Protein AF-A0A7I7Q2D5-F1 (afdb_monomer_lite)

Secondary structure (DSSP, 8-state):
-------SS--EEEEEEETTTTT-EEEEEGGGHHHHHHHHHHHTT---THHHHHHHHHHHT-HHHHHHHHHHHTEEEEEEEE-----S--SS-S------S------

Sequence (107 aa):
MRFTKHMARFETTYRITDRLHDGRSVDVRGDEIATIVTGWLGELGASSPLVEDLARAACLGDWASAYGVGNQLSVEVTLASAAWALPATADRAVAQSPSDWGRRPLV

Radius of gyration: 24.38 Å; chains: 1; bounding box: 30×53×83 Å

Organism: NCBI:txid470076

Structure (mmCIF, N/CA/C/O backbone):
data_AF-A0A7I7Q2D5-F1
#
_entry.id   AF-A0A7I7Q2D5-F1
#
loop_
_atom_site.group_PDB
_atom_site.id
_atom_site.type_symbol
_atom_site.label_atom_id
_atom_site.label_alt_id
_atom_site.label_comp_id
_atom_site.label_asym_id
_atom_site.label_entity_id
_atom_site.label_seq_id
_atom_site.pdbx_PDB_ins_code
_atom_site.Cartn_x
_atom_site.Cartn_y
_atom_site.Cartn_z
_atom_site.occupancy
_atom_site.B_iso_or_equiv
_atom_site.auth_seq_id
_atom_site.auth_comp_id
_atom_site.auth_asym_id
_atom_site.auth_atom_id
_atom_site.pdbx_PDB_model_num
ATOM 1 N N . MET A 1 1 ? -10.232 19.770 -15.833 1.00 33.62 1 MET A N 1
ATOM 2 C CA . MET A 1 1 ? -8.783 19.474 -15.808 1.00 33.62 1 MET A CA 1
ATOM 3 C C . MET A 1 1 ? -8.603 18.031 -16.253 1.00 33.62 1 MET A C 1
ATOM 5 O O . MET A 1 1 ? -9.192 17.154 -15.641 1.00 33.62 1 MET A O 1
ATOM 9 N N . ARG A 1 2 ? -7.948 17.796 -17.396 1.00 38.91 2 ARG A N 1
ATOM 10 C CA . ARG A 1 2 ? -7.815 16.467 -18.018 1.00 38.91 2 ARG A CA 1
ATOM 11 C C . ARG A 1 2 ? -6.479 15.856 -17.589 1.00 38.91 2 ARG A C 1
ATOM 13 O O . ARG A 1 2 ? -5.440 16.297 -18.067 1.00 38.91 2 ARG A O 1
ATOM 20 N N . PHE A 1 3 ? -6.506 14.869 -16.696 1.00 44.28 3 PHE A N 1
ATOM 21 C CA . PHE A 1 3 ? -5.325 14.109 -16.264 1.00 44.28 3 PHE A CA 1
ATOM 22 C C . PHE A 1 3 ? -4.974 13.006 -17.272 1.00 44.28 3 PHE A C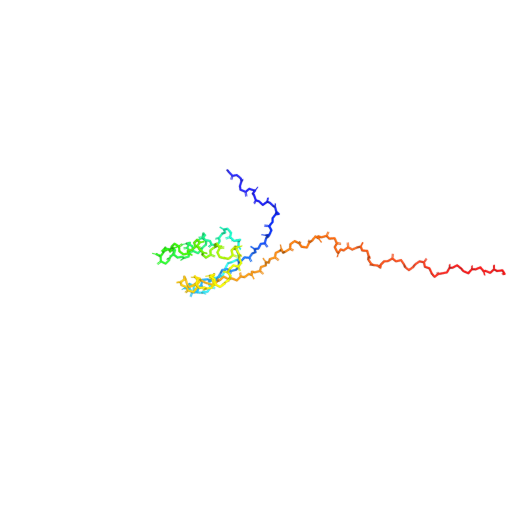 1
ATOM 24 O O . PHE A 1 3 ? -4.822 11.843 -16.926 1.00 44.28 3 PHE A O 1
ATOM 31 N N . THR A 1 4 ? -4.829 13.351 -18.549 1.00 51.22 4 THR A N 1
ATOM 32 C CA . THR A 1 4 ? -4.241 12.434 -19.533 1.00 51.22 4 THR A CA 1
ATOM 33 C C . THR A 1 4 ? -2.734 12.657 -19.558 1.00 51.22 4 THR A C 1
ATOM 35 O O . THR A 1 4 ? -2.189 13.227 -20.499 1.00 51.22 4 THR A O 1
ATOM 38 N N . LYS A 1 5 ? -2.066 12.239 -18.477 1.00 48.38 5 LYS A N 1
ATOM 39 C CA . LYS A 1 5 ? -0.608 12.046 -18.423 1.00 48.38 5 LYS A CA 1
ATOM 40 C C . LYS A 1 5 ? -0.300 10.559 -18.253 1.00 48.38 5 LYS A C 1
ATOM 42 O O . LYS A 1 5 ? 0.465 10.146 -17.397 1.00 48.38 5 LYS A O 1
ATOM 47 N N . HIS A 1 6 ? -0.962 9.734 -19.046 1.00 50.66 6 HIS A N 1
ATOM 48 C CA . HIS A 1 6 ? -0.350 8.499 -19.513 1.00 50.66 6 HIS A CA 1
ATOM 49 C C . HIS A 1 6 ? 0.201 8.888 -20.892 1.00 50.66 6 HIS A C 1
ATOM 51 O O . HIS A 1 6 ? -0.462 9.602 -21.636 1.00 50.66 6 HIS A O 1
ATOM 57 N N . MET A 1 7 ? 1.454 8.622 -21.224 1.00 53.66 7 MET A N 1
ATOM 58 C CA . MET A 1 7 ? 1.819 7.327 -21.771 1.00 53.66 7 MET A CA 1
ATOM 59 C C . MET A 1 7 ? 3.346 7.191 -21.793 1.00 53.66 7 MET A C 1
ATOM 61 O O . MET A 1 7 ? 4.056 8.144 -22.110 1.00 53.66 7 MET A O 1
ATOM 65 N N . ALA A 1 8 ? 3.808 5.973 -21.518 1.00 50.12 8 ALA A N 1
ATOM 66 C CA . ALA A 1 8 ? 5.176 5.480 -21.673 1.00 50.12 8 ALA A CA 1
ATOM 67 C C . ALA A 1 8 ? 6.219 5.991 -20.664 1.00 50.12 8 ALA A C 1
ATOM 69 O O . ALA A 1 8 ? 7.088 6.809 -20.983 1.00 50.12 8 ALA A O 1
ATOM 70 N N . ARG A 1 9 ? 6.196 5.398 -19.464 1.00 52.66 9 ARG A N 1
ATOM 71 C CA . ARG A 1 9 ? 7.376 4.740 -18.872 1.00 52.66 9 ARG A CA 1
ATOM 72 C C . ARG A 1 9 ? 6.954 3.994 -17.595 1.00 52.66 9 ARG A C 1
ATOM 74 O O . ARG A 1 9 ? 6.726 4.626 -16.575 1.00 52.66 9 ARG A O 1
ATOM 81 N N . PHE A 1 10 ? 6.863 2.666 -17.711 1.00 51.09 10 PHE A N 1
ATOM 82 C CA . PHE A 1 10 ? 6.612 1.666 -16.659 1.00 51.09 10 PHE A CA 1
ATOM 83 C C . PHE A 1 10 ? 5.195 1.654 -16.062 1.00 51.09 10 PHE A C 1
ATOM 85 O O . PHE A 1 10 ? 4.924 2.261 -15.031 1.00 51.09 10 PHE A O 1
ATOM 92 N N . GLU A 1 11 ? 4.291 0.904 -16.701 1.00 70.31 11 GLU A N 1
ATOM 93 C CA . GLU A 1 11 ? 3.055 0.425 -16.063 1.00 70.31 11 GLU A CA 1
ATOM 94 C C . GLU A 1 11 ? 3.431 -0.645 -15.036 1.00 70.31 11 GLU A C 1
ATOM 96 O O . GLU A 1 11 ? 3.399 -1.851 -15.294 1.00 70.31 11 GLU A O 1
ATOM 101 N N . THR A 1 12 ? 3.903 -0.175 -13.888 1.00 80.75 12 THR A N 1
ATOM 102 C CA . THR A 1 12 ? 4.112 -1.017 -12.725 1.00 80.75 12 THR A CA 1
ATOM 103 C C . THR A 1 12 ? 2.855 -0.959 -11.874 1.00 80.75 12 THR A C 1
ATOM 105 O O . THR A 1 12 ? 2.550 0.066 -11.262 1.00 80.75 12 THR A O 1
ATOM 108 N N . THR A 1 13 ? 2.120 -2.063 -11.869 1.00 89.75 13 THR A N 1
ATOM 109 C CA . THR A 1 13 ? 0.958 -2.274 -11.015 1.00 89.75 13 THR A CA 1
ATOM 110 C C . THR A 1 13 ? 1.432 -2.886 -9.708 1.00 89.75 13 THR A C 1
ATOM 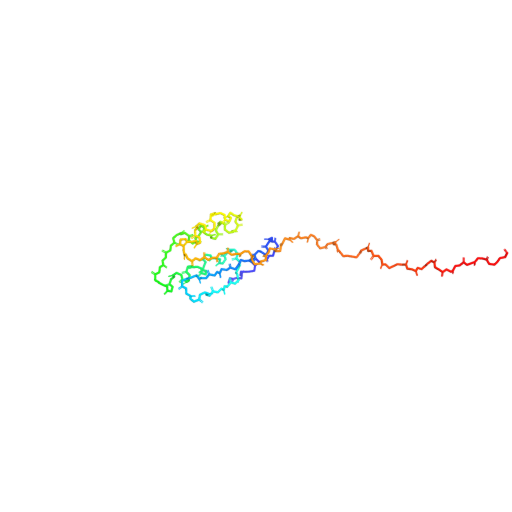112 O O . THR A 1 13 ? 2.169 -3.879 -9.698 1.00 89.75 13 THR A O 1
ATOM 115 N N . TYR A 1 14 ? 0.989 -2.300 -8.606 1.00 89.25 14 TYR A N 1
ATOM 116 C CA . TYR A 1 14 ? 1.248 -2.747 -7.249 1.00 89.25 14 TYR A CA 1
ATOM 117 C C . TYR A 1 14 ? -0.051 -3.269 -6.658 1.00 89.25 14 TYR A C 1
ATOM 119 O O . TYR A 1 14 ? -1.088 -2.624 -6.782 1.00 89.25 14 TYR A O 1
ATOM 127 N N . ARG A 1 15 ? 0.004 -4.416 -5.991 1.00 93.19 15 ARG A N 1
ATOM 128 C CA . ARG A 1 15 ? -1.112 -4.912 -5.196 1.00 93.19 15 ARG A CA 1
ATOM 129 C C . ARG A 1 15 ? -0.895 -4.544 -3.751 1.00 93.19 15 ARG A C 1
ATOM 131 O O . ARG A 1 15 ? 0.116 -4.930 -3.161 1.00 93.19 15 ARG A O 1
ATOM 138 N N . ILE A 1 16 ? -1.851 -3.818 -3.202 1.00 92.75 16 ILE A N 1
ATOM 139 C CA . ILE A 1 16 ? -1.875 -3.438 -1.799 1.00 92.75 16 ILE A CA 1
ATOM 140 C C . ILE A 1 16 ? -2.903 -4.315 -1.103 1.00 92.75 16 ILE A C 1
ATOM 142 O O . ILE A 1 16 ? -4.028 -4.420 -1.585 1.00 92.75 16 ILE A O 1
ATOM 146 N N . THR A 1 17 ? -2.529 -4.910 0.023 1.00 92.62 17 THR A N 1
ATOM 147 C CA . THR A 1 17 ? -3.422 -5.682 0.885 1.00 92.62 17 THR A CA 1
ATOM 148 C C . THR A 1 17 ? -3.468 -5.047 2.268 1.00 92.62 17 THR A C 1
ATOM 150 O O . THR A 1 17 ? -2.439 -4.894 2.928 1.00 92.62 17 THR A O 1
ATOM 153 N N . ASP A 1 18 ? -4.666 -4.680 2.707 1.00 90.31 18 ASP A N 1
ATOM 154 C CA . ASP A 1 18 ? -4.945 -4.204 4.058 1.00 90.31 18 ASP A CA 1
ATOM 155 C C . ASP A 1 18 ? -5.021 -5.402 5.007 1.00 90.31 18 ASP A C 1
ATOM 157 O O . ASP A 1 18 ? -5.880 -6.272 4.852 1.00 90.31 18 ASP A O 1
ATOM 161 N N . ARG A 1 19 ? -4.128 -5.466 5.997 1.00 87.44 19 ARG A N 1
ATOM 162 C CA . ARG A 1 19 ? -4.147 -6.541 6.998 1.00 87.44 19 ARG A CA 1
ATOM 163 C C . ARG A 1 19 ? -4.990 -6.190 8.223 1.00 87.44 19 ARG A C 1
ATOM 165 O O . ARG A 1 19 ? -5.194 -7.065 9.061 1.00 87.44 19 ARG A O 1
ATOM 172 N N . LEU A 1 20 ? -5.463 -4.948 8.342 1.00 82.44 20 LEU A N 1
ATOM 173 C CA . LEU A 1 20 ? -6.310 -4.493 9.449 1.00 82.44 20 LEU A CA 1
ATOM 174 C C . LEU A 1 20 ? -7.794 -4.741 9.174 1.00 82.44 20 LEU A C 1
ATOM 176 O O . LEU A 1 20 ? -8.542 -4.983 10.119 1.00 82.44 20 LEU A O 1
ATOM 180 N N . HIS A 1 21 ? -8.217 -4.685 7.907 1.00 69.94 21 HIS A N 1
ATOM 181 C CA . HIS A 1 21 ? -9.629 -4.749 7.517 1.00 69.94 21 HIS A CA 1
ATOM 182 C C . HIS A 1 21 ? -9.913 -5.923 6.568 1.00 69.94 21 HIS A C 1
ATOM 184 O O . HIS A 1 21 ? -9.733 -5.803 5.356 1.00 69.94 21 HIS A O 1
ATOM 190 N N . ASP A 1 22 ? -10.322 -7.070 7.128 1.00 77.38 22 ASP A N 1
ATOM 191 C CA . ASP A 1 22 ? -10.780 -8.295 6.436 1.00 77.38 22 ASP A CA 1
ATOM 192 C C . ASP A 1 22 ? -9.912 -8.806 5.260 1.00 77.38 22 ASP A C 1
ATOM 194 O O . ASP A 1 22 ? -10.332 -9.681 4.503 1.00 77.38 22 ASP A O 1
ATOM 198 N N . GLY A 1 23 ? -8.680 -8.311 5.103 1.00 80.81 23 GLY A N 1
ATOM 199 C CA . GLY A 1 23 ? -7.793 -8.694 4.008 1.00 80.81 23 GLY A CA 1
ATOM 200 C C . GLY A 1 23 ? -8.132 -8.059 2.657 1.00 80.81 23 GLY A C 1
ATOM 201 O O . GLY A 1 23 ? -7.865 -8.689 1.633 1.00 80.81 23 GLY A O 1
ATOM 202 N N . ARG A 1 24 ? -8.738 -6.859 2.601 1.00 88.38 24 ARG A N 1
ATOM 203 C CA . ARG A 1 24 ? -9.041 -6.224 1.301 1.00 88.38 24 ARG A CA 1
ATOM 204 C C . ARG A 1 24 ? -7.766 -6.004 0.479 1.00 88.38 24 ARG A C 1
ATOM 206 O O . ARG A 1 24 ? -6.769 -5.498 0.989 1.00 88.38 24 ARG A O 1
ATOM 213 N N . SER A 1 25 ? -7.827 -6.330 -0.812 1.00 92.19 25 SER A N 1
ATOM 214 C CA . SER A 1 25 ? -6.730 -6.114 -1.758 1.00 92.19 25 SER A CA 1
ATOM 215 C C . SER A 1 25 ? -7.172 -5.253 -2.933 1.00 92.19 25 SER A C 1
ATOM 217 O O . SER A 1 25 ? -8.280 -5.417 -3.444 1.00 92.19 25 SER A O 1
ATOM 219 N N . VAL A 1 26 ? -6.293 -4.365 -3.393 1.00 91.94 26 VAL A N 1
ATOM 220 C CA . VAL A 1 26 ? -6.516 -3.545 -4.588 1.00 91.94 26 VAL A CA 1
ATOM 221 C C . VAL A 1 26 ? -5.235 -3.428 -5.406 1.00 91.94 26 VAL A C 1
ATOM 223 O O . VAL A 1 26 ? -4.143 -3.274 -4.857 1.00 91.94 26 VAL A O 1
ATOM 226 N N . ASP A 1 27 ? -5.384 -3.508 -6.725 1.00 91.62 27 ASP A N 1
ATOM 227 C CA . ASP A 1 27 ? -4.307 -3.299 -7.686 1.00 91.62 27 ASP A CA 1
ATOM 228 C C . ASP A 1 27 ? -4.317 -1.830 -8.117 1.00 91.62 27 ASP A C 1
ATOM 230 O O . ASP A 1 27 ? -5.330 -1.320 -8.598 1.00 91.62 27 ASP A O 1
ATOM 234 N N . VAL A 1 28 ? -3.199 -1.142 -7.910 1.00 89.00 28 VAL A N 1
ATOM 235 C CA . VAL A 1 28 ? -3.076 0.305 -8.104 1.00 89.00 28 VAL A CA 1
ATOM 236 C C . VAL A 1 28 ? -1.751 0.658 -8.745 1.00 89.00 28 VAL A C 1
ATOM 238 O O . VAL A 1 28 ? -0.797 -0.129 -8.760 1.00 89.00 28 VAL A O 1
ATOM 241 N N . ARG A 1 29 ? -1.659 1.882 -9.250 1.00 87.81 29 ARG A N 1
ATOM 242 C CA . ARG A 1 29 ? -0.384 2.433 -9.697 1.00 87.81 29 ARG A CA 1
ATOM 243 C C . ARG A 1 29 ? 0.439 2.948 -8.518 1.00 87.81 29 ARG A C 1
ATOM 245 O O . ARG A 1 29 ? -0.093 3.277 -7.461 1.00 87.81 29 ARG A O 1
ATOM 252 N N . GLY A 1 30 ? 1.749 3.081 -8.726 1.00 86.19 30 GLY A N 1
ATOM 253 C CA . GLY A 1 30 ? 2.673 3.593 -7.707 1.00 86.19 30 GLY A CA 1
ATOM 254 C C . GLY A 1 30 ? 2.275 4.962 -7.134 1.00 86.19 30 GLY A C 1
ATOM 255 O O . GLY A 1 30 ? 2.412 5.197 -5.936 1.00 86.19 30 GLY A O 1
ATOM 256 N N . ASP A 1 31 ? 1.712 5.839 -7.971 1.00 85.94 31 ASP A N 1
ATOM 257 C CA . ASP A 1 31 ? 1.223 7.165 -7.577 1.00 85.94 31 ASP A CA 1
ATOM 258 C C . ASP A 1 31 ? -0.085 7.140 -6.769 1.00 85.94 31 ASP A C 1
ATOM 260 O O . ASP A 1 31 ? -0.399 8.111 -6.085 1.00 85.94 31 ASP A O 1
ATOM 264 N N . GLU A 1 32 ? -0.818 6.029 -6.794 1.00 90.31 32 GLU A N 1
ATOM 265 C CA . GLU A 1 32 ? -2.097 5.858 -6.097 1.00 90.31 32 GLU A CA 1
ATOM 266 C C . GLU A 1 32 ? -1.941 5.169 -4.731 1.00 90.31 32 GLU A C 1
ATOM 268 O O . GLU A 1 32 ? -2.863 5.219 -3.912 1.00 90.31 32 GLU A O 1
ATOM 273 N N . ILE A 1 33 ? -0.768 4.577 -4.448 1.00 90.38 33 ILE A N 1
ATOM 274 C CA . ILE A 1 33 ? -0.491 3.841 -3.202 1.00 90.38 33 ILE A CA 1
ATOM 275 C C . ILE A 1 33 ? -0.815 4.693 -1.973 1.00 90.38 33 ILE A C 1
ATOM 277 O O . ILE A 1 33 ? -1.552 4.257 -1.088 1.00 90.38 33 ILE A O 1
ATOM 281 N N . ALA A 1 34 ? -0.299 5.924 -1.929 1.00 92.44 34 ALA A N 1
ATOM 282 C CA . ALA A 1 34 ? -0.472 6.793 -0.772 1.00 92.44 34 ALA A CA 1
ATOM 283 C C . ALA A 1 34 ? -1.944 7.168 -0.543 1.00 92.44 34 ALA A C 1
ATOM 285 O O . ALA A 1 34 ? -2.423 7.160 0.590 1.00 92.44 34 ALA A O 1
ATOM 286 N N . THR A 1 35 ? -2.684 7.458 -1.616 1.00 93.00 35 THR A N 1
ATOM 287 C CA . THR A 1 35 ? -4.101 7.835 -1.537 1.00 93.00 35 THR A CA 1
ATOM 288 C C . THR A 1 35 ? -4.953 6.702 -0.977 1.00 93.00 35 THR A C 1
ATOM 290 O O . THR A 1 35 ? -5.772 6.937 -0.090 1.00 93.00 35 THR A O 1
ATOM 293 N N . ILE A 1 36 ? -4.738 5.477 -1.454 1.00 93.75 36 ILE A N 1
ATOM 294 C CA . ILE A 1 36 ? -5.505 4.307 -1.020 1.00 93.75 36 ILE A CA 1
ATOM 295 C C . ILE A 1 36 ? -5.217 3.971 0.439 1.00 93.75 36 ILE A C 1
ATOM 297 O O . ILE A 1 36 ? -6.151 3.862 1.230 1.00 93.75 36 ILE A O 1
ATOM 301 N N . VAL A 1 37 ? -3.940 3.887 0.821 1.00 91.31 37 VAL A N 1
ATOM 302 C CA . VAL A 1 37 ? -3.561 3.575 2.206 1.00 91.31 37 VAL A CA 1
ATOM 303 C C . VAL A 1 37 ? -4.033 4.672 3.165 1.00 91.31 37 VAL A C 1
ATOM 305 O O . VAL A 1 37 ? -4.500 4.366 4.257 1.00 91.31 37 VAL A O 1
ATOM 308 N N . THR A 1 38 ? -3.994 5.943 2.755 1.00 93.44 38 THR A N 1
ATOM 309 C CA . THR A 1 38 ? -4.556 7.048 3.552 1.00 93.44 38 THR A CA 1
ATOM 310 C C . THR A 1 38 ? -6.058 6.892 3.751 1.00 93.44 38 THR A C 1
ATOM 312 O O . THR A 1 38 ? -6.541 7.083 4.864 1.00 93.44 38 THR A O 1
ATOM 315 N N . GLY A 1 39 ? -6.799 6.530 2.699 1.00 92.06 39 GLY A N 1
ATOM 316 C CA . GLY A 1 39 ? -8.231 6.251 2.804 1.00 92.06 39 GLY A CA 1
ATOM 317 C C . GLY A 1 39 ? -8.511 5.123 3.795 1.00 92.06 39 GLY A C 1
ATOM 318 O O . GLY A 1 39 ? -9.337 5.278 4.690 1.00 92.06 39 GLY A O 1
ATOM 319 N N . TRP A 1 40 ? -7.747 4.037 3.699 1.00 92.38 40 TRP A N 1
ATOM 320 C CA . TRP A 1 40 ? -7.884 2.879 4.578 1.00 92.38 40 TRP A CA 1
ATOM 321 C C . TRP A 1 40 ? -7.578 3.188 6.042 1.00 92.38 40 TRP A C 1
ATOM 323 O O . TRP A 1 40 ? -8.335 2.800 6.927 1.00 92.38 40 TRP A O 1
ATOM 333 N N . LEU A 1 41 ? -6.506 3.936 6.309 1.00 89.38 41 LEU A N 1
ATOM 334 C CA . LEU A 1 41 ? -6.196 4.394 7.663 1.00 89.38 41 LEU A CA 1
ATOM 335 C C . LEU A 1 41 ? -7.244 5.388 8.173 1.00 89.38 41 LEU A C 1
ATOM 337 O O . LEU A 1 41 ? -7.633 5.319 9.338 1.00 89.38 41 LEU A O 1
ATOM 341 N N . GLY A 1 42 ? -7.744 6.269 7.304 1.00 90.00 42 GLY A N 1
ATOM 342 C CA . GLY A 1 42 ? -8.774 7.248 7.638 1.00 90.00 42 GLY A CA 1
ATOM 343 C C . GLY A 1 42 ? -10.094 6.606 8.065 1.00 90.00 42 GLY A C 1
ATOM 344 O O . GLY A 1 42 ? -10.735 7.097 8.992 1.00 90.00 42 GLY A O 1
ATOM 345 N N . GLU A 1 43 ? -10.466 5.471 7.470 1.00 88.44 43 GLU A N 1
ATOM 346 C CA . GLU A 1 43 ? -11.621 4.666 7.901 1.00 88.44 43 GLU A CA 1
ATOM 347 C C . GLU A 1 43 ? -11.462 4.120 9.331 1.00 88.44 43 GLU A C 1
ATOM 349 O O . GLU A 1 43 ? -12.450 3.951 10.043 1.00 88.44 43 GLU A O 1
ATOM 354 N N . LEU A 1 44 ? -10.221 3.904 9.779 1.00 86.56 44 LEU A N 1
ATOM 355 C CA . LEU A 1 44 ? -9.880 3.515 11.152 1.00 86.56 44 LEU A CA 1
ATOM 356 C C . LEU A 1 44 ? -9.658 4.724 12.081 1.00 86.56 44 LEU A C 1
ATOM 358 O O . LEU A 1 44 ? -9.317 4.549 13.251 1.00 86.56 44 LEU A O 1
ATOM 362 N N . GLY A 1 45 ? -9.823 5.952 11.578 1.00 89.00 45 GLY A N 1
ATOM 363 C CA . GLY A 1 45 ? -9.535 7.187 12.312 1.00 89.00 45 GLY A CA 1
ATOM 364 C C . GLY A 1 45 ? -8.040 7.466 12.506 1.00 89.00 45 GLY A C 1
ATOM 365 O O . GLY A 1 45 ? -7.674 8.269 13.365 1.00 89.00 45 GLY A O 1
ATOM 366 N N . ALA A 1 46 ? -7.173 6.810 11.733 1.00 88.38 46 ALA A N 1
ATOM 367 C CA . ALA A 1 46 ? -5.727 6.962 11.788 1.00 88.38 46 ALA A CA 1
ATOM 368 C C . ALA A 1 46 ? -5.194 7.776 10.600 1.00 88.38 46 ALA A C 1
ATOM 370 O O . ALA A 1 46 ? -5.721 7.750 9.491 1.00 88.38 46 ALA A O 1
ATOM 371 N N . SER A 1 47 ? -4.083 8.469 10.823 1.00 89.50 47 SER A N 1
ATOM 372 C CA . SER A 1 47 ? -3.286 9.101 9.772 1.00 89.50 47 SER A CA 1
ATOM 373 C C . SER A 1 47 ? -1.817 8.908 10.113 1.00 89.50 47 SER A C 1
ATOM 375 O O . SER A 1 47 ? -1.439 9.103 11.270 1.00 89.50 47 SER A O 1
ATOM 377 N N . SER A 1 48 ? -0.988 8.549 9.138 1.00 88.44 48 SER A N 1
ATOM 378 C CA . SER A 1 48 ? 0.441 8.341 9.363 1.00 88.44 48 SER A CA 1
ATOM 379 C C . SER A 1 48 ? 1.260 8.978 8.242 1.00 88.44 48 SER A C 1
ATOM 381 O O . SER A 1 48 ? 0.967 8.707 7.081 1.00 88.44 48 SER A O 1
ATOM 383 N N . PRO A 1 49 ? 2.309 9.763 8.556 1.00 88.25 49 PRO A N 1
ATOM 384 C CA . PRO A 1 49 ? 3.205 10.346 7.548 1.00 88.25 49 PRO A CA 1
ATOM 385 C C . PRO A 1 49 ? 4.091 9.299 6.852 1.00 88.25 49 PRO A C 1
ATOM 387 O O . PRO A 1 49 ? 4.849 9.612 5.941 1.00 88.25 49 PRO A O 1
ATOM 390 N N . LEU A 1 50 ? 4.043 8.043 7.306 1.00 91.31 50 LEU A N 1
ATOM 391 C CA . LEU A 1 50 ? 4.788 6.942 6.703 1.00 91.31 50 LEU A CA 1
ATOM 392 C C . LEU A 1 50 ? 4.156 6.453 5.392 1.00 91.31 50 LEU A C 1
ATOM 394 O O . LEU A 1 50 ? 4.764 5.669 4.666 1.00 91.31 50 LEU A O 1
ATOM 398 N N . VAL A 1 51 ? 2.936 6.893 5.080 1.00 92.12 51 VAL A N 1
ATOM 399 C CA . VAL A 1 51 ? 2.211 6.478 3.875 1.00 92.12 51 VAL A CA 1
ATOM 400 C C . VAL A 1 51 ? 2.910 6.987 2.610 1.00 92.12 51 VAL A C 1
ATOM 402 O O . VAL A 1 51 ? 3.045 6.256 1.625 1.00 92.12 5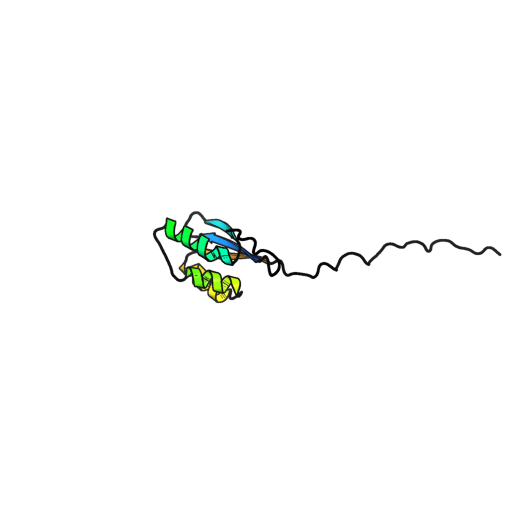1 VAL A O 1
ATOM 405 N N . GLU A 1 52 ? 3.426 8.211 2.644 1.00 91.88 52 GLU A N 1
ATOM 406 C CA . GLU A 1 52 ? 4.198 8.802 1.554 1.00 91.88 52 GLU A CA 1
ATOM 407 C C . GLU A 1 52 ? 5.550 8.104 1.373 1.00 91.88 52 GLU A C 1
ATOM 409 O O . GLU A 1 52 ? 5.996 7.887 0.241 1.00 91.88 52 GLU A O 1
ATOM 414 N N . ASP A 1 53 ? 6.193 7.718 2.476 1.00 92.88 53 ASP A N 1
ATOM 415 C CA . ASP A 1 53 ? 7.461 6.990 2.446 1.00 92.88 53 ASP A CA 1
ATOM 416 C C . ASP A 1 53 ? 7.281 5.566 1.900 1.00 92.88 53 ASP A C 1
ATOM 418 O O . ASP A 1 53 ? 8.117 5.109 1.117 1.00 92.88 53 ASP A O 1
ATOM 422 N N . LEU A 1 54 ? 6.159 4.902 2.208 1.00 91.50 54 LEU A N 1
ATOM 423 C CA . LEU A 1 54 ? 5.790 3.615 1.612 1.00 91.50 54 LEU A CA 1
ATOM 424 C C . LEU A 1 54 ? 5.663 3.719 0.087 1.00 91.50 54 LEU A C 1
ATOM 426 O O . LEU A 1 54 ? 6.268 2.931 -0.643 1.00 91.50 54 LEU A O 1
ATOM 430 N N . ALA A 1 55 ? 4.899 4.702 -0.399 1.00 90.75 55 ALA A N 1
ATOM 431 C CA . ALA A 1 55 ? 4.702 4.910 -1.832 1.00 90.75 55 ALA A CA 1
ATOM 432 C C . ALA A 1 55 ? 6.031 5.211 -2.542 1.00 90.75 55 ALA A C 1
ATOM 434 O O . ALA A 1 55 ? 6.311 4.658 -3.610 1.00 90.75 55 ALA A O 1
ATOM 435 N N . ARG A 1 56 ? 6.890 6.033 -1.923 1.00 91.00 56 ARG A N 1
ATOM 436 C CA . ARG A 1 56 ? 8.225 6.343 -2.448 1.00 91.00 56 ARG A CA 1
ATOM 437 C C . ARG A 1 56 ? 9.104 5.094 -2.523 1.00 91.00 56 ARG A C 1
ATOM 439 O O . ARG A 1 56 ? 9.695 4.850 -3.572 1.00 91.00 56 ARG A O 1
ATOM 446 N N . ALA A 1 57 ? 9.177 4.304 -1.452 1.00 92.12 57 ALA A N 1
ATOM 447 C CA . ALA A 1 57 ? 9.982 3.084 -1.407 1.00 92.12 57 ALA A CA 1
ATOM 448 C C . ALA A 1 57 ? 9.536 2.070 -2.476 1.00 92.12 57 ALA A C 1
ATOM 450 O O . ALA A 1 57 ? 10.370 1.566 -3.230 1.00 92.12 57 ALA A O 1
ATOM 451 N N . ALA A 1 58 ? 8.224 1.855 -2.623 1.00 88.81 58 ALA A N 1
ATOM 452 C CA . ALA A 1 58 ? 7.660 0.972 -3.646 1.00 88.81 58 ALA A CA 1
ATOM 453 C C . ALA A 1 58 ? 7.974 1.448 -5.079 1.00 88.81 58 ALA A C 1
ATOM 455 O O . ALA A 1 58 ? 8.344 0.643 -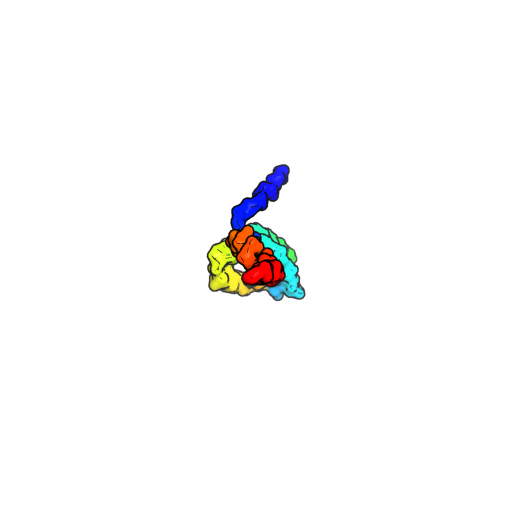5.938 1.00 88.81 58 ALA A O 1
ATOM 456 N N . CYS A 1 59 ? 7.885 2.757 -5.339 1.00 87.00 59 CYS A N 1
ATOM 457 C CA . CYS A 1 59 ? 8.209 3.335 -6.648 1.00 87.00 59 CYS A CA 1
ATOM 458 C C . CYS A 1 59 ? 9.708 3.277 -6.979 1.00 87.00 59 CYS A C 1
ATOM 460 O O . CYS A 1 59 ? 10.072 3.114 -8.141 1.00 87.00 59 CYS A O 1
ATOM 462 N N . LEU A 1 60 ? 10.581 3.410 -5.975 1.00 89.44 60 LEU A N 1
ATOM 463 C CA . LEU A 1 60 ? 12.035 3.310 -6.141 1.00 89.44 60 LEU A CA 1
ATOM 464 C C . LEU A 1 60 ? 12.539 1.857 -6.190 1.00 89.44 60 LEU A C 1
ATOM 466 O O . LEU A 1 60 ? 13.710 1.634 -6.490 1.00 89.44 60 LEU A O 1
ATOM 470 N N . GLY A 1 61 ? 11.677 0.876 -5.905 1.00 87.69 61 GLY A N 1
ATOM 471 C CA . GLY A 1 61 ? 12.059 -0.533 -5.796 1.00 87.69 61 GLY A CA 1
ATOM 472 C C . GLY A 1 61 ? 12.848 -0.863 -4.523 1.00 87.69 61 GLY A C 1
ATOM 473 O O . GLY A 1 61 ? 13.462 -1.927 -4.450 1.00 87.69 61 GLY A O 1
ATOM 474 N N . ASP A 1 62 ? 12.832 0.019 -3.519 1.00 91.44 62 ASP A N 1
ATOM 475 C CA . ASP A 1 62 ? 13.414 -0.228 -2.196 1.00 91.44 62 ASP A CA 1
ATOM 476 C C . ASP A 1 62 ? 12.455 -1.078 -1.353 1.00 91.44 62 ASP A C 1
ATOM 478 O O . ASP A 1 62 ? 11.760 -0.611 -0.445 1.00 91.44 62 ASP A O 1
ATOM 482 N N . TRP A 1 63 ? 12.388 -2.362 -1.698 1.00 90.56 63 TRP A N 1
ATOM 483 C CA . TRP A 1 63 ? 11.470 -3.299 -1.062 1.00 90.56 63 TRP A CA 1
ATOM 484 C C . TRP A 1 63 ? 11.785 -3.535 0.416 1.00 90.56 63 TRP A C 1
ATOM 486 O O . TRP A 1 63 ? 10.865 -3.783 1.186 1.00 90.56 63 TRP A O 1
ATOM 496 N N . ALA A 1 64 ? 13.045 -3.403 0.846 1.00 93.31 64 ALA A N 1
ATOM 497 C CA . ALA A 1 64 ? 13.407 -3.535 2.257 1.00 93.31 64 ALA A CA 1
ATOM 498 C C . ALA A 1 64 ? 12.717 -2.458 3.109 1.00 93.31 64 ALA A C 1
ATOM 500 O O . ALA A 1 64 ? 12.054 -2.781 4.100 1.00 93.31 64 ALA A O 1
ATOM 501 N N . SER A 1 65 ? 12.796 -1.196 2.675 1.00 93.06 65 SER A N 1
ATOM 502 C CA . SER A 1 65 ? 12.076 -0.094 3.316 1.00 93.06 65 SER A CA 1
ATOM 503 C C . SER A 1 65 ? 10.560 -0.247 3.177 1.00 93.06 65 SER A C 1
ATOM 505 O O . SER A 1 65 ? 9.839 -0.050 4.155 1.00 93.06 65 SER A O 1
ATOM 507 N N . ALA A 1 66 ? 10.066 -0.661 2.003 1.00 92.50 66 ALA A N 1
ATOM 508 C CA . ALA A 1 66 ? 8.634 -0.857 1.775 1.00 92.50 66 ALA A CA 1
ATOM 509 C C . ALA A 1 66 ? 8.032 -1.916 2.716 1.00 92.50 66 ALA A C 1
ATOM 511 O O . ALA A 1 66 ? 6.971 -1.683 3.290 1.00 92.50 66 ALA A O 1
ATOM 512 N N . TYR A 1 67 ? 8.719 -3.041 2.944 1.00 91.81 67 TYR A N 1
ATOM 513 C CA . TYR A 1 67 ? 8.273 -4.058 3.900 1.00 91.81 67 TYR A CA 1
ATOM 514 C C . TYR A 1 67 ? 8.337 -3.561 5.346 1.00 91.81 67 TYR A C 1
ATOM 516 O O . TYR A 1 67 ? 7.413 -3.813 6.120 1.00 91.81 67 TYR A O 1
ATOM 524 N N . GLY A 1 68 ? 9.394 -2.831 5.718 1.00 94.44 68 GLY A N 1
ATOM 525 C CA . GLY A 1 68 ? 9.532 -2.269 7.063 1.00 94.44 68 GLY A CA 1
ATOM 526 C C . GLY A 1 68 ? 8.415 -1.282 7.404 1.00 94.44 68 GLY A C 1
ATOM 527 O O . GLY A 1 68 ? 7.803 -1.379 8.469 1.00 94.44 68 GLY A O 1
ATOM 528 N N . VAL A 1 69 ? 8.115 -0.368 6.481 1.00 93.75 69 VAL A N 1
ATOM 529 C CA . VAL A 1 69 ? 7.031 0.610 6.631 1.00 93.75 69 VAL A CA 1
ATOM 530 C C . VAL A 1 69 ? 5.659 -0.060 6.529 1.00 93.75 69 VAL A C 1
ATOM 532 O O . VAL A 1 69 ? 4.792 0.193 7.365 1.00 93.75 69 VAL A O 1
ATOM 535 N N . GLY A 1 70 ? 5.466 -0.960 5.562 1.00 91.81 70 GLY A N 1
ATOM 536 C CA . GLY A 1 70 ? 4.224 -1.715 5.394 1.00 91.81 70 GLY A CA 1
ATOM 537 C C . GLY A 1 70 ? 3.850 -2.494 6.654 1.00 91.81 70 GLY A C 1
ATOM 538 O O . GLY A 1 70 ? 2.707 -2.438 7.101 1.00 91.81 70 GLY A O 1
ATOM 539 N N . ASN A 1 71 ? 4.824 -3.116 7.323 1.00 92.25 71 ASN A N 1
ATOM 540 C CA . ASN A 1 71 ? 4.582 -3.808 8.588 1.00 92.25 71 ASN A CA 1
ATOM 541 C C . ASN A 1 71 ? 4.114 -2.864 9.713 1.00 92.25 71 ASN A C 1
ATOM 543 O O . ASN A 1 71 ? 3.269 -3.254 10.513 1.00 92.25 71 ASN A O 1
ATOM 547 N N . GLN A 1 72 ? 4.612 -1.623 9.767 1.00 91.50 72 GLN A N 1
ATOM 548 C CA . GLN A 1 72 ? 4.150 -0.631 10.752 1.00 91.50 72 GLN A CA 1
ATOM 549 C C . GLN A 1 72 ? 2.724 -0.154 10.470 1.00 91.50 72 GLN A C 1
ATOM 551 O O . GLN A 1 72 ? 1.955 0.075 11.400 1.00 91.50 72 GLN A O 1
ATOM 556 N N . LEU A 1 73 ? 2.362 -0.033 9.192 1.00 90.31 73 LEU A N 1
ATOM 557 C CA . LEU A 1 73 ? 1.021 0.371 8.765 1.00 90.31 73 LEU A CA 1
ATOM 558 C C . LEU A 1 73 ? 0.038 -0.803 8.697 1.00 90.31 73 LEU A C 1
ATOM 560 O O . LEU A 1 73 ? -1.141 -0.583 8.448 1.00 90.31 73 LEU A O 1
ATOM 564 N N . SER A 1 74 ? 0.507 -2.035 8.929 1.00 92.00 74 SER A N 1
ATOM 565 C CA . SER A 1 74 ? -0.260 -3.267 8.709 1.00 92.00 74 SER A CA 1
ATOM 566 C C . SER A 1 74 ? -0.823 -3.363 7.284 1.00 92.00 74 SER A C 1
ATOM 568 O O . SER A 1 74 ? -1.952 -3.789 7.055 1.00 92.00 74 SER A O 1
ATOM 570 N N . VAL A 1 75 ? 0.008 -2.987 6.315 1.00 91.19 75 VAL A N 1
ATOM 571 C CA . VAL A 1 75 ? -0.271 -3.044 4.882 1.00 91.19 75 VAL A CA 1
ATOM 572 C C . VAL A 1 75 ? 0.815 -3.864 4.201 1.00 91.19 75 VAL A C 1
ATOM 574 O O . VAL A 1 75 ? 2.006 -3.685 4.450 1.00 91.19 75 VAL A O 1
ATOM 577 N N . GLU A 1 76 ? 0.412 -4.761 3.314 1.00 91.94 76 GLU A N 1
ATOM 578 C CA . GLU A 1 76 ? 1.326 -5.488 2.442 1.00 91.94 76 GLU A CA 1
ATOM 579 C C . GLU A 1 76 ? 1.300 -4.871 1.044 1.00 91.94 76 GLU A C 1
ATOM 581 O O . GLU A 1 76 ? 0.232 -4.614 0.495 1.00 91.94 76 GLU A O 1
ATOM 586 N N . VAL A 1 77 ? 2.477 -4.631 0.463 1.00 90.06 77 VAL A N 1
ATOM 587 C CA . VAL A 1 77 ? 2.620 -4.145 -0.914 1.00 90.06 77 VAL A CA 1
ATOM 588 C C . VAL A 1 77 ? 3.422 -5.167 -1.698 1.00 90.06 77 VAL A C 1
ATOM 590 O O . VAL A 1 77 ? 4.544 -5.506 -1.325 1.00 90.06 77 VAL A O 1
ATOM 593 N N . THR A 1 78 ? 2.857 -5.638 -2.803 1.00 90.12 78 THR A N 1
ATOM 594 C CA . THR A 1 78 ? 3.509 -6.583 -3.713 1.00 90.12 78 THR A CA 1
ATOM 595 C C . THR A 1 78 ? 3.497 -6.051 -5.137 1.00 90.12 78 THR A C 1
ATOM 597 O O . THR A 1 78 ? 2.636 -5.266 -5.533 1.00 90.12 78 THR A O 1
ATOM 600 N N . LEU A 1 79 ? 4.480 -6.467 -5.928 1.00 88.69 79 LEU A N 1
ATOM 601 C CA . LEU A 1 79 ? 4.531 -6.154 -7.349 1.00 88.69 79 LEU A CA 1
ATOM 602 C C . LEU A 1 79 ? 3.553 -7.069 -8.101 1.00 88.69 79 LEU A C 1
ATOM 604 O O . LEU A 1 79 ? 3.775 -8.276 -8.166 1.00 88.69 79 LEU A O 1
ATOM 608 N N . ALA A 1 80 ? 2.476 -6.514 -8.660 1.00 86.50 80 ALA A N 1
ATOM 609 C CA . ALA A 1 80 ? 1.474 -7.288 -9.398 1.00 86.50 80 ALA A CA 1
ATOM 610 C C . ALA A 1 80 ? 1.898 -7.527 -10.850 1.00 86.50 80 ALA A C 1
ATOM 612 O O . ALA A 1 80 ? 1.824 -8.649 -11.349 1.00 86.50 80 ALA A O 1
ATOM 613 N N . SER A 1 81 ? 2.368 -6.478 -11.522 1.00 81.56 81 SER A N 1
ATOM 614 C CA . SER A 1 81 ? 2.931 -6.571 -12.866 1.00 81.56 81 SER A CA 1
ATOM 615 C C . SER A 1 81 ? 3.879 -5.413 -13.103 1.00 81.56 81 SER A C 1
ATOM 617 O O . SER A 1 81 ? 3.511 -4.266 -12.885 1.00 81.56 81 SER A O 1
ATOM 619 N N . ALA A 1 82 ? 5.074 -5.696 -13.603 1.00 71.12 82 ALA A N 1
ATOM 620 C CA . ALA A 1 82 ? 5.933 -4.677 -14.178 1.00 71.12 82 ALA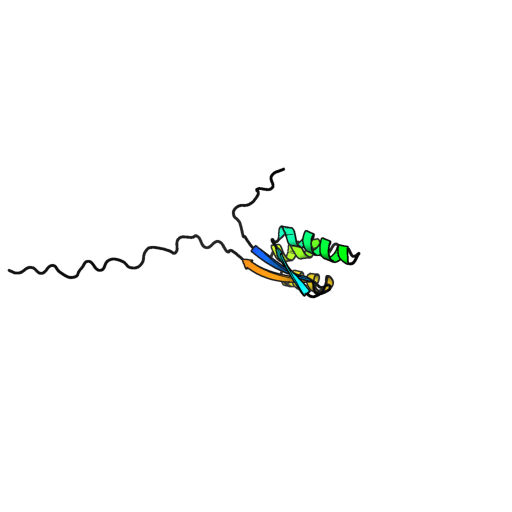 A CA 1
ATOM 621 C C . ALA A 1 82 ? 5.953 -4.896 -15.686 1.00 71.12 82 ALA A C 1
ATOM 623 O O . ALA A 1 82 ? 6.558 -5.859 -16.168 1.00 71.12 82 ALA A O 1
ATOM 624 N N . ALA A 1 83 ? 5.298 -4.010 -16.438 1.00 64.00 83 ALA A N 1
ATOM 625 C CA . ALA A 1 83 ? 5.526 -3.922 -17.871 1.00 64.00 83 ALA A CA 1
ATOM 626 C C . ALA A 1 83 ? 6.927 -3.337 -18.083 1.00 64.00 83 ALA A C 1
ATOM 628 O O . ALA A 1 83 ? 7.115 -2.136 -18.300 1.00 64.00 83 ALA A O 1
ATOM 629 N N . TRP A 1 84 ? 7.944 -4.188 -17.960 1.00 56.72 84 TRP A N 1
ATOM 630 C CA . TRP A 1 84 ? 9.245 -3.869 -18.508 1.00 56.72 84 TRP A CA 1
ATOM 631 C C . TRP A 1 84 ? 9.045 -3.778 -20.018 1.00 56.72 84 TRP A C 1
ATOM 633 O O . TRP A 1 84 ? 8.569 -4.715 -20.657 1.00 56.72 84 TRP A O 1
ATOM 643 N N . ALA A 1 85 ? 9.300 -2.602 -20.581 1.00 53.72 85 ALA A N 1
ATOM 644 C CA . ALA A 1 85 ? 9.195 -2.396 -22.012 1.00 53.72 85 ALA A CA 1
ATOM 645 C C . ALA A 1 85 ? 10.291 -3.219 -22.703 1.00 53.72 85 ALA A C 1
ATOM 647 O O . ALA A 1 85 ? 11.383 -2.722 -22.973 1.00 53.72 85 ALA A O 1
ATOM 648 N N . LEU A 1 86 ? 10.004 -4.488 -22.987 1.00 48.53 86 LEU A N 1
ATOM 649 C CA . LEU A 1 86 ? 10.600 -5.158 -24.127 1.00 48.53 86 LEU A CA 1
ATOM 650 C C . LEU A 1 86 ? 10.294 -4.288 -25.349 1.00 48.53 86 LEU A C 1
ATOM 652 O O . LEU A 1 86 ? 9.117 -3.983 -25.570 1.00 48.53 86 LEU A O 1
ATOM 656 N N . PRO A 1 87 ? 11.286 -3.868 -26.154 1.00 45.16 87 PRO A N 1
ATOM 657 C CA . PRO A 1 87 ? 10.965 -3.361 -27.475 1.00 45.16 87 PRO A CA 1
ATOM 658 C C . PRO A 1 87 ? 10.189 -4.467 -28.192 1.00 45.16 87 PRO A C 1
ATOM 660 O O . PRO A 1 87 ? 10.681 -5.584 -28.356 1.00 45.16 87 PRO A O 1
ATOM 663 N N . ALA A 1 88 ? 8.945 -4.174 -28.562 1.00 54.59 88 ALA A N 1
ATOM 664 C CA . ALA A 1 88 ? 8.105 -5.048 -29.362 1.00 54.59 88 ALA A CA 1
ATOM 665 C C . ALA A 1 88 ? 8.694 -5.178 -30.780 1.00 54.59 88 ALA A C 1
ATOM 667 O O . ALA A 1 88 ? 8.206 -4.569 -31.723 1.00 54.59 88 ALA A O 1
ATOM 668 N N . THR A 1 89 ? 9.784 -5.934 -30.926 1.00 53.03 89 THR A N 1
ATOM 669 C CA . THR A 1 89 ? 10.381 -6.345 -32.210 1.00 53.03 89 THR A CA 1
ATOM 670 C C . THR A 1 89 ? 10.951 -7.7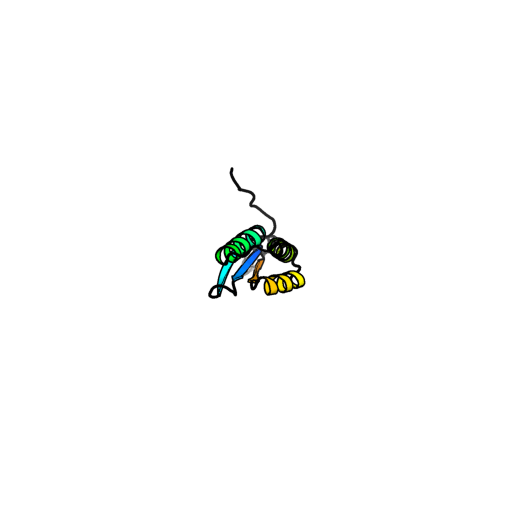63 -32.140 1.00 53.03 89 THR A C 1
ATOM 672 O O . THR A 1 89 ? 11.892 -8.094 -32.855 1.00 53.03 89 THR A O 1
ATOM 675 N N . ALA A 1 90 ? 10.401 -8.615 -31.277 1.00 53.84 90 ALA A N 1
ATOM 676 C CA . ALA A 1 90 ? 10.672 -10.050 -31.291 1.00 53.84 90 ALA A CA 1
ATOM 677 C C . ALA A 1 90 ? 9.424 -10.823 -31.734 1.00 53.84 90 ALA A C 1
ATOM 679 O O . ALA A 1 90 ? 9.028 -11.789 -31.097 1.00 53.84 90 ALA A O 1
ATOM 680 N N . ASP A 1 91 ? 8.794 -10.383 -32.823 1.00 50.59 91 ASP A N 1
ATOM 681 C CA . ASP A 1 91 ? 7.952 -11.266 -33.620 1.00 50.59 91 ASP A CA 1
ATOM 682 C C . ASP A 1 91 ? 8.153 -10.958 -35.108 1.00 50.59 91 ASP A C 1
ATOM 684 O O . ASP A 1 91 ? 8.143 -9.797 -35.523 1.00 50.59 91 ASP A O 1
ATOM 688 N N . ARG A 1 92 ? 8.328 -12.036 -35.883 1.00 48.12 92 ARG A N 1
ATOM 689 C CA . ARG A 1 92 ? 8.300 -12.114 -37.352 1.00 48.12 92 ARG A CA 1
ATOM 690 C C . ARG A 1 92 ? 9.615 -11.985 -38.138 1.00 48.12 92 ARG A C 1
ATOM 692 O O . ARG A 1 92 ? 9.716 -11.199 -39.074 1.00 48.12 92 ARG A O 1
ATOM 699 N N . ALA A 1 93 ? 10.560 -12.892 -37.882 1.00 45.00 93 ALA A N 1
ATOM 700 C CA . ALA A 1 93 ? 11.435 -13.417 -38.942 1.00 45.00 93 ALA A CA 1
ATOM 701 C C . ALA A 1 93 ? 12.011 -14.805 -38.597 1.00 45.00 93 ALA A C 1
ATOM 703 O O . ALA A 1 93 ? 13.221 -15.003 -38.604 1.00 45.00 93 ALA A O 1
ATOM 704 N N . VAL A 1 94 ? 11.164 -15.799 -38.311 1.00 54.00 94 VAL A N 1
ATOM 705 C CA . VAL A 1 94 ? 11.582 -17.195 -38.494 1.00 54.00 94 VAL A CA 1
ATOM 706 C C . VAL A 1 94 ? 10.424 -18.025 -39.049 1.00 54.00 94 VAL A C 1
ATOM 708 O O . VAL A 1 94 ? 9.326 -18.027 -38.509 1.00 54.00 94 VAL A O 1
ATOM 711 N N . ALA A 1 95 ? 10.720 -18.708 -40.156 1.00 50.44 95 ALA A N 1
ATOM 712 C CA . ALA A 1 95 ? 9.974 -19.809 -40.765 1.00 50.44 95 ALA A CA 1
ATOM 713 C C . ALA A 1 95 ? 8.641 -19.511 -41.491 1.00 50.44 95 ALA A C 1
ATOM 715 O O . ALA A 1 95 ? 7.571 -19.891 -41.033 1.00 50.44 95 ALA A O 1
ATOM 716 N N . GLN A 1 96 ? 8.735 -19.038 -42.741 1.00 48.03 96 GLN A N 1
ATOM 717 C CA . GLN A 1 96 ? 7.996 -19.677 -43.844 1.00 48.03 96 GLN A CA 1
ATOM 718 C C . GLN A 1 96 ? 8.662 -19.407 -45.201 1.00 48.03 96 GLN A C 1
ATOM 720 O O . GLN A 1 96 ? 8.413 -18.397 -45.850 1.00 48.03 96 GLN A O 1
ATOM 725 N N . SER A 1 97 ? 9.494 -20.350 -45.647 1.00 46.81 97 SER A N 1
ATOM 726 C CA . SER A 1 97 ? 9.619 -20.654 -47.075 1.00 46.81 97 SER A CA 1
ATOM 727 C C . SER A 1 97 ? 10.062 -22.110 -47.269 1.00 46.81 97 SER A C 1
ATOM 729 O O . SER A 1 97 ? 11.257 -22.396 -47.260 1.00 46.81 97 SER A O 1
ATOM 731 N N . PRO A 1 98 ? 9.125 -23.061 -47.425 1.00 49.47 98 PRO A N 1
ATOM 732 C CA . PRO A 1 98 ? 9.389 -24.343 -48.054 1.00 49.47 98 PRO A CA 1
ATOM 733 C C . PRO A 1 98 ? 9.013 -24.220 -49.537 1.00 49.47 98 PRO A C 1
ATOM 735 O O . PRO A 1 98 ? 7.974 -24.706 -49.970 1.00 49.47 98 PRO A O 1
ATOM 738 N N . SER A 1 99 ? 9.837 -23.509 -50.308 1.00 55.72 99 SER A N 1
ATOM 739 C CA . SER A 1 99 ? 9.661 -23.371 -51.762 1.00 55.72 99 SER A CA 1
ATOM 740 C C . SER A 1 99 ? 10.930 -23.792 -52.501 1.00 55.72 99 SER A C 1
ATOM 742 O O . SER A 1 99 ? 11.371 -23.099 -53.407 1.00 55.72 99 SER A O 1
ATOM 744 N N . ASP A 1 100 ? 11.548 -24.902 -52.090 1.00 53.69 100 ASP A N 1
ATOM 745 C CA . ASP A 1 100 ? 12.696 -25.481 -52.807 1.00 53.69 100 ASP A CA 1
ATOM 746 C C . ASP A 1 100 ? 12.616 -27.014 -52.897 1.00 53.69 100 ASP A C 1
ATOM 748 O O . ASP A 1 100 ? 13.590 -27.748 -52.749 1.00 53.69 100 ASP A O 1
ATOM 752 N N . TRP A 1 101 ? 11.403 -27.524 -53.131 1.00 54.34 101 TRP A N 1
ATOM 753 C CA . TRP A 1 101 ? 11.196 -28.883 -53.624 1.00 54.34 101 TRP A CA 1
ATOM 754 C C . TRP A 1 101 ? 10.635 -28.811 -55.038 1.00 54.34 101 TRP A C 1
ATOM 756 O O . TRP A 1 101 ? 9.429 -28.706 -55.245 1.00 54.34 101 TRP A O 1
ATOM 766 N N . GLY A 1 102 ? 11.528 -28.901 -56.020 1.00 57.62 102 GLY A N 1
ATOM 767 C CA . GLY A 1 102 ? 11.154 -29.361 -57.353 1.00 57.62 102 GLY A CA 1
ATOM 768 C C . GLY A 1 102 ? 11.468 -28.404 -58.492 1.00 57.62 102 GLY A C 1
ATOM 769 O O . GLY A 1 102 ? 10.563 -27.847 -59.107 1.00 57.62 102 GLY A O 1
ATOM 770 N N . ARG A 1 103 ? 12.737 -28.357 -58.905 1.00 54.28 103 ARG A N 1
ATOM 771 C CA . ARG A 1 103 ? 13.067 -28.238 -60.332 1.00 54.28 103 ARG A CA 1
ATOM 772 C C . ARG A 1 103 ? 14.231 -29.153 -60.694 1.00 54.28 103 ARG A C 1
ATOM 774 O O . ARG A 1 103 ? 15.398 -28.813 -60.565 1.00 54.28 103 ARG A O 1
ATOM 781 N N . ARG A 1 104 ? 13.858 -30.346 -61.157 1.00 56.44 104 ARG A N 1
ATOM 782 C CA . ARG A 1 104 ? 14.700 -31.237 -61.963 1.00 56.44 104 ARG A CA 1
ATOM 783 C C . ARG A 1 104 ? 14.985 -30.547 -63.305 1.00 56.44 104 ARG A C 1
ATOM 785 O O . ARG A 1 104 ? 14.040 -30.002 -63.877 1.00 56.44 104 ARG A O 1
ATOM 792 N N . PRO A 1 105 ? 16.179 -30.688 -63.888 1.00 50.78 105 PRO A N 1
ATOM 793 C CA . PRO A 1 105 ? 16.317 -30.745 -65.330 1.00 50.78 105 PRO A CA 1
ATOM 794 C C . PRO A 1 105 ? 16.398 -32.214 -65.753 1.00 50.78 105 PRO A C 1
ATOM 796 O O . PRO A 1 105 ? 17.292 -32.952 -65.347 1.00 50.78 105 PRO A O 1
ATOM 799 N N . LEU A 1 106 ? 15.414 -32.636 -66.546 1.00 53.56 106 LEU A N 1
ATOM 800 C CA . LEU A 1 106 ? 15.600 -33.693 -67.531 1.00 53.56 106 LEU A CA 1
ATOM 801 C C . LEU A 1 106 ? 16.336 -33.047 -68.705 1.00 53.56 106 LEU A C 1
ATOM 803 O O . LEU A 1 106 ? 15.753 -32.157 -69.317 1.00 53.56 106 LEU A O 1
ATOM 807 N N . VAL A 1 107 ? 17.575 -33.461 -68.967 1.00 59.53 107 VAL A N 1
ATOM 808 C CA . VAL A 1 107 ? 18.130 -33.806 -70.291 1.00 59.53 107 VAL A CA 1
ATOM 809 C C . VAL A 1 107 ? 19.442 -34.550 -70.089 1.00 59.53 107 VAL A C 1
ATOM 811 O O . VAL A 1 107 ? 20.243 -34.100 -69.242 1.00 59.53 107 VAL A O 1
#

pLDDT: mean 76.69, std 18.51, range [33.62, 94.44]

Foldseek 3Di:
DDPPPDDDDKPWWKWKFAQVPPGDIDIDGLVCQLVVLQVVCVVVVDDDPCSVVLSVCVVVVVVVSNVVSCVVSNMDMDTPDIPPDDPPPPDDDDDDDPPPPDDDDDD